Protein AF-A0AAW9HYG8-F1 (afdb_monomer)

InterPro domains:
  IPR027980 RamQ-like, C-terminal domain [PF14574] (1-73)

Sequence (77 aa):
LPDVERSKFKYIGNSSLVGSYLSLISADARHKLEEIASQMTYVELSVYPTYMDEFVSACFLPHTNIDQFPTVKEILE

Structure (mmCIF, N/CA/C/O backbone):
data_AF-A0AAW9HYG8-F1
#
_entry.id   AF-A0AAW9HYG8-F1
#
loop_
_atom_site.group_PDB
_atom_site.id
_atom_site.type_symbol
_atom_site.label_atom_id
_atom_site.label_alt_id
_atom_site.label_comp_id
_atom_site.label_asym_id
_atom_site.label_entity_id
_atom_site.label_seq_id
_atom_site.pdbx_PDB_ins_code
_atom_site.Cartn_x
_atom_site.Cartn_y
_atom_site.Cartn_z
_atom_site.occupancy
_atom_site.B_iso_or_equiv
_atom_site.auth_seq_id
_atom_site.auth_comp_id
_atom_site.auth_asym_id
_atom_site.auth_atom_id
_atom_site.pdbx_PDB_model_num
ATOM 1 N N . LEU A 1 1 ? -6.502 -4.711 6.467 1.00 93.25 1 LEU A N 1
ATOM 2 C CA . LEU A 1 1 ? -6.881 -3.740 5.409 1.00 93.25 1 LEU A CA 1
ATOM 3 C C . LEU A 1 1 ? -8.101 -2.984 5.906 1.00 93.25 1 LEU A C 1
ATOM 5 O O . LEU A 1 1 ? -8.840 -3.600 6.667 1.00 93.25 1 LEU A O 1
ATOM 9 N N . PRO A 1 2 ? -8.301 -1.717 5.507 1.00 95.38 2 PRO A N 1
ATOM 10 C CA . PRO A 1 2 ? -9.503 -0.972 5.862 1.00 95.38 2 PRO A CA 1
ATOM 11 C C . PRO A 1 2 ? -10.763 -1.745 5.486 1.00 95.38 2 PRO A C 1
ATOM 13 O O . PRO A 1 2 ? -10.778 -2.427 4.453 1.00 95.38 2 PRO A O 1
ATOM 16 N N . ASP A 1 3 ? -11.796 -1.632 6.312 1.00 95.62 3 ASP A N 1
ATOM 17 C CA . ASP A 1 3 ? -13.067 -2.294 6.067 1.00 95.62 3 ASP A CA 1
ATOM 18 C C . ASP A 1 3 ? -13.895 -1.521 5.032 1.00 95.62 3 ASP A C 1
ATOM 20 O O . ASP A 1 3 ? -14.693 -0.637 5.337 1.00 95.62 3 ASP A O 1
ATOM 24 N N . VAL A 1 4 ? -13.608 -1.805 3.764 1.00 95.88 4 VAL A N 1
ATOM 25 C CA . VAL A 1 4 ? -14.283 -1.245 2.593 1.00 95.88 4 VAL A CA 1
ATOM 26 C C . VAL A 1 4 ? -14.510 -2.348 1.561 1.00 95.88 4 VAL A C 1
ATOM 28 O O . VAL A 1 4 ? -13.902 -3.419 1.622 1.00 95.88 4 VAL A O 1
ATOM 31 N N . GLU A 1 5 ? -15.364 -2.076 0.574 1.00 95.62 5 GLU A N 1
ATOM 32 C CA . GLU A 1 5 ? -15.699 -3.025 -0.494 1.00 95.62 5 GLU A CA 1
ATOM 33 C C . GLU A 1 5 ? -14.466 -3.698 -1.115 1.00 95.62 5 GLU A C 1
ATOM 35 O O . GLU A 1 5 ? -13.536 -3.043 -1.598 1.00 95.62 5 GLU A O 1
ATOM 40 N N . ARG A 1 6 ? -14.491 -5.036 -1.167 1.00 93.38 6 ARG A N 1
ATOM 41 C CA . ARG A 1 6 ? -13.373 -5.849 -1.670 1.00 93.38 6 ARG A CA 1
ATOM 42 C C . ARG A 1 6 ? -13.030 -5.566 -3.136 1.00 93.38 6 ARG A C 1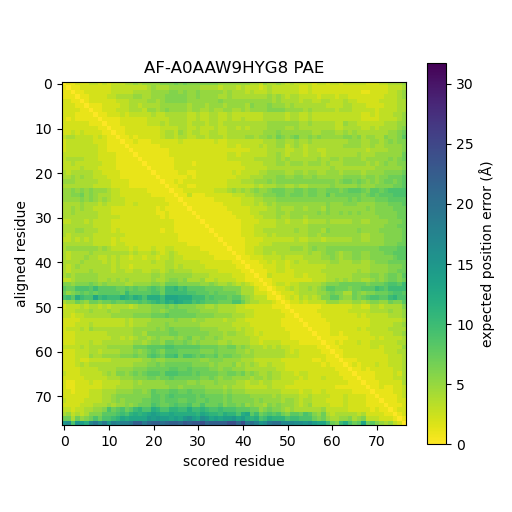
ATOM 44 O O . ARG A 1 6 ? -11.873 -5.708 -3.518 1.00 93.38 6 ARG A O 1
ATOM 51 N N . SER A 1 7 ? -14.001 -5.108 -3.926 1.00 96.75 7 SER A N 1
ATOM 52 C CA . SER A 1 7 ? -13.835 -4.690 -5.327 1.00 96.75 7 SER A CA 1
ATOM 53 C C . SER A 1 7 ? -12.836 -3.541 -5.515 1.00 96.75 7 SER A C 1
ATOM 55 O O . SER A 1 7 ? -12.284 -3.391 -6.603 1.00 96.75 7 SER A O 1
ATOM 57 N N . LYS A 1 8 ? -12.567 -2.750 -4.467 1.00 96.19 8 LYS A N 1
ATOM 58 C CA . LYS A 1 8 ? -11.603 -1.637 -4.495 1.00 96.19 8 LYS A CA 1
ATOM 59 C C . LYS A 1 8 ? -10.149 -2.100 -4.373 1.00 96.19 8 LYS A C 1
ATOM 61 O O . LYS A 1 8 ? -9.237 -1.307 -4.596 1.00 96.19 8 LYS A O 1
ATOM 66 N N . PHE A 1 9 ? -9.913 -3.367 -4.030 1.00 96.81 9 PHE A N 1
ATOM 67 C CA . PHE A 1 9 ? -8.571 -3.914 -3.859 1.00 96.81 9 PHE A CA 1
ATOM 68 C C . PHE A 1 9 ? -8.129 -4.697 -5.095 1.00 96.81 9 PHE A C 1
ATOM 70 O O . PHE A 1 9 ? -8.832 -5.578 -5.586 1.00 96.81 9 PHE A O 1
ATOM 77 N N . LYS A 1 10 ? -6.905 -4.424 -5.557 1.00 96.94 10 LYS A N 1
ATOM 78 C CA . LYS A 1 10 ? -6.245 -5.187 -6.619 1.00 96.94 10 LYS A CA 1
ATOM 79 C C . LYS A 1 10 ? -4.849 -5.596 -6.174 1.00 96.94 10 LYS A C 1
ATOM 81 O O . LYS A 1 10 ? -4.030 -4.749 -5.827 1.00 96.94 10 LYS A O 1
ATOM 86 N N . TYR A 1 11 ? -4.567 -6.893 -6.224 1.00 96.38 11 TYR A N 1
ATOM 87 C CA . TYR A 1 11 ? -3.218 -7.409 -6.020 1.00 96.38 11 TYR A CA 1
ATOM 88 C C . TYR A 1 11 ? -2.420 -7.311 -7.324 1.00 96.38 11 TYR A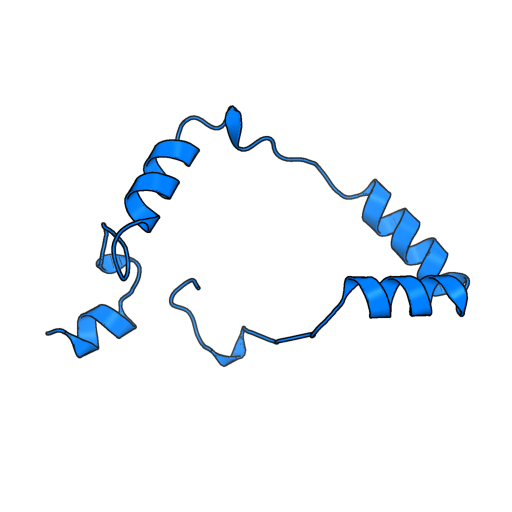 C 1
ATOM 90 O O . TYR A 1 11 ? -2.893 -7.747 -8.373 1.00 96.38 11 TYR A O 1
ATOM 98 N N . ILE A 1 12 ? -1.224 -6.724 -7.261 1.00 96.3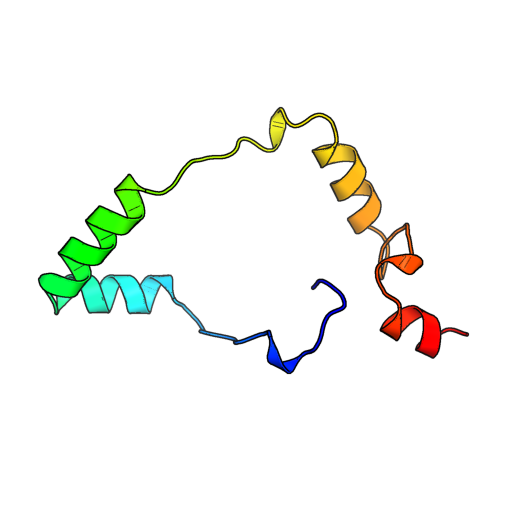1 12 ILE A N 1
ATOM 99 C CA . ILE A 1 12 ? -0.379 -6.457 -8.440 1.00 96.31 12 ILE A CA 1
ATOM 100 C C . ILE A 1 12 ? 0.940 -7.246 -8.446 1.00 96.31 12 ILE A C 1
ATOM 102 O O . ILE A 1 12 ? 1.745 -7.077 -9.357 1.00 96.31 12 ILE A O 1
ATOM 106 N N . GLY A 1 13 ? 1.172 -8.117 -7.459 1.00 96.81 13 GLY A N 1
ATOM 107 C CA . GLY A 1 13 ? 2.417 -8.882 -7.352 1.00 96.81 13 GLY A CA 1
ATOM 108 C C . GLY A 1 13 ? 3.639 -8.005 -7.056 1.00 96.81 13 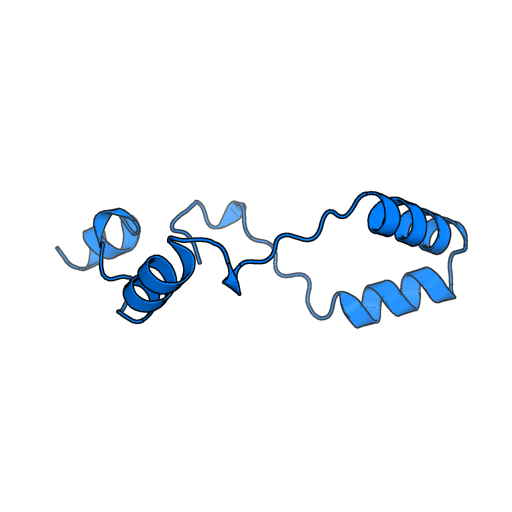GLY A C 1
ATOM 109 O O . GLY A 1 13 ? 3.544 -7.009 -6.338 1.00 96.81 13 GLY A O 1
ATOM 110 N N . ASN A 1 14 ? 4.801 -8.381 -7.600 1.00 97.50 14 ASN A N 1
ATOM 111 C CA . ASN A 1 14 ? 6.047 -7.630 -7.431 1.00 97.50 14 ASN A CA 1
ATOM 112 C C . ASN A 1 14 ? 6.108 -6.442 -8.406 1.00 97.50 14 ASN A C 1
ATOM 114 O O . ASN A 1 14 ? 6.694 -6.524 -9.488 1.00 97.50 14 ASN A O 1
ATOM 118 N N . SER A 1 15 ? 5.507 -5.326 -8.001 1.00 96.69 15 SER A N 1
ATOM 119 C CA . SER A 1 15 ? 5.502 -4.090 -8.786 1.00 96.69 15 SER A CA 1
ATOM 120 C C . SER A 1 15 ? 6.893 -3.483 -8.976 1.00 96.69 15 SER A C 1
ATOM 122 O O . SER A 1 15 ? 7.126 -2.858 -10.005 1.00 96.69 15 SER A O 1
ATOM 124 N N . SER A 1 16 ? 7.827 -3.695 -8.040 1.00 97.06 16 SER A N 1
ATOM 125 C CA . SER A 1 16 ? 9.204 -3.200 -8.155 1.00 97.06 16 SER A CA 1
ATOM 126 C C . SER A 1 16 ? 9.923 -3.839 -9.344 1.00 97.06 16 SER A C 1
ATOM 128 O O . SER A 1 16 ? 10.432 -3.122 -10.201 1.00 97.06 16 SER A O 1
ATOM 130 N N . LEU A 1 17 ? 9.876 -5.171 -9.464 1.00 97.69 17 LEU A N 1
ATOM 131 C CA . LEU A 1 17 ? 10.494 -5.894 -10.580 1.00 97.69 17 LEU A CA 1
ATOM 132 C C . LEU A 1 17 ? 9.850 -5.532 -11.924 1.00 97.69 17 LEU A C 1
ATOM 134 O O . LEU A 1 17 ? 10.554 -5.289 -12.904 1.00 97.69 17 LEU A O 1
ATOM 138 N N . VAL A 1 18 ? 8.515 -5.476 -11.967 1.00 96.81 18 VAL A N 1
ATOM 139 C CA . VAL A 1 18 ? 7.776 -5.091 -13.178 1.00 96.81 18 VAL A CA 1
ATOM 140 C C . VAL A 1 18 ? 8.120 -3.658 -13.585 1.00 96.81 18 VAL A C 1
ATOM 142 O O . VAL A 1 18 ? 8.384 -3.407 -14.758 1.00 96.81 18 VAL A O 1
ATOM 145 N N . GLY A 1 19 ? 8.184 -2.731 -12.627 1.00 96.81 19 GLY A N 1
ATOM 146 C CA . GLY A 1 19 ? 8.591 -1.348 -12.858 1.00 96.81 19 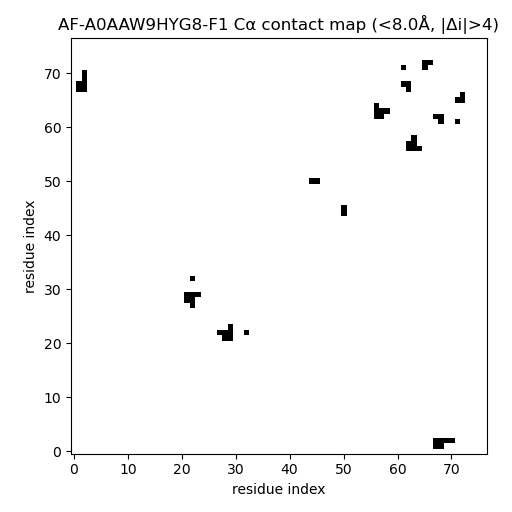GLY A CA 1
ATOM 147 C C . GLY A 1 19 ? 10.013 -1.246 -13.406 1.00 96.81 19 GLY A C 1
ATOM 148 O O . GLY A 1 19 ? 10.221 -0.602 -14.430 1.00 96.81 19 GLY A O 1
ATOM 149 N N . SER A 1 20 ? 10.978 -1.948 -12.800 1.00 97.44 20 SER A N 1
ATOM 150 C CA . SER A 1 20 ? 12.364 -1.984 -13.289 1.00 97.44 20 SER A CA 1
ATOM 151 C C . SER A 1 20 ? 12.463 -2.522 -14.714 1.00 97.44 20 SER A C 1
ATOM 153 O O . SER A 1 20 ? 13.183 -1.958 -15.536 1.00 97.44 20 SER A O 1
ATOM 155 N N . TYR A 1 21 ? 11.718 -3.585 -15.027 1.00 97.75 21 TYR A N 1
ATOM 156 C CA . TYR A 1 21 ? 11.661 -4.128 -16.379 1.00 97.75 21 TYR A CA 1
ATOM 157 C C . TYR A 1 21 ? 11.084 -3.110 -17.373 1.00 97.75 21 TYR A C 1
ATOM 159 O O . TYR A 1 21 ? 11.700 -2.860 -18.406 1.00 97.75 21 TYR A O 1
ATOM 167 N N . LEU A 1 22 ? 9.959 -2.462 -17.042 1.00 97.12 22 LEU A N 1
ATOM 168 C CA . LEU A 1 22 ? 9.331 -1.438 -17.886 1.00 97.12 22 LEU A CA 1
ATOM 169 C C . LEU A 1 22 ? 10.271 -0.259 -18.159 1.00 97.12 22 LEU A C 1
ATOM 171 O O . LEU A 1 22 ? 10.426 0.147 -19.309 1.00 97.12 22 LEU A O 1
ATOM 175 N N . SER A 1 23 ? 10.942 0.254 -17.128 1.00 96.88 23 SER A N 1
ATOM 176 C CA . SER A 1 23 ? 11.904 1.350 -17.273 1.00 96.88 23 SER A CA 1
ATOM 177 C C . SER A 1 23 ? 13.159 0.949 -18.051 1.00 96.88 23 SER A C 1
ATOM 179 O O . SER A 1 23 ? 13.817 1.820 -18.623 1.00 96.88 23 SER A O 1
ATOM 181 N N . LEU A 1 24 ? 13.512 -0.341 -18.094 1.00 97.50 24 LEU A N 1
ATOM 182 C CA . LEU A 1 24 ? 14.618 -0.843 -18.910 1.00 97.50 24 LEU A CA 1
ATOM 183 C C . LEU A 1 24 ? 14.248 -0.864 -20.398 1.00 97.50 24 LEU A C 1
ATOM 185 O O . LEU A 1 24 ? 15.033 -0.392 -21.219 1.00 97.50 24 LEU A O 1
ATOM 189 N N . ILE A 1 25 ? 13.063 -1.378 -20.739 1.00 98.06 25 ILE A N 1
ATOM 190 C CA . ILE A 1 25 ? 12.661 -1.616 -22.135 1.00 98.06 25 ILE A CA 1
ATOM 191 C C . ILE A 1 25 ? 11.992 -0.416 -22.819 1.00 98.06 25 ILE A C 1
ATOM 193 O O . ILE A 1 25 ? 11.947 -0.373 -24.045 1.00 98.06 25 ILE A O 1
ATOM 197 N N . SER A 1 26 ? 11.456 0.545 -22.060 1.00 98.25 26 SER A N 1
ATOM 198 C CA . SER A 1 26 ? 10.705 1.687 -22.594 1.00 98.25 26 SER A CA 1
ATOM 199 C C . SER A 1 26 ? 11.248 3.011 -22.058 1.00 98.25 26 SER A C 1
ATOM 201 O O . SER A 1 26 ? 11.281 3.249 -20.848 1.00 98.25 26 SER A O 1
ATOM 203 N N . ALA A 1 27 ? 11.652 3.894 -22.977 1.00 97.69 27 ALA A N 1
ATOM 204 C CA . ALA A 1 27 ? 12.068 5.255 -22.647 1.00 97.69 27 ALA A CA 1
ATOM 205 C C . ALA A 1 27 ? 10.897 6.079 -22.086 1.00 97.69 27 ALA A C 1
ATOM 207 O O . ALA A 1 27 ? 11.060 6.752 -21.072 1.00 97.69 27 ALA A O 1
ATOM 208 N N . ASP A 1 28 ? 9.701 5.949 -22.666 1.00 98.06 28 ASP A N 1
ATOM 209 C CA . ASP A 1 28 ? 8.498 6.643 -22.191 1.00 98.06 28 ASP A CA 1
ATOM 210 C C . ASP A 1 28 ? 8.135 6.231 -20.760 1.00 98.06 28 ASP A C 1
ATOM 212 O O . ASP A 1 28 ? 7.842 7.079 -19.917 1.00 98.06 28 ASP A O 1
ATOM 216 N N . ALA A 1 29 ? 8.212 4.931 -20.447 1.00 97.38 29 ALA A N 1
ATOM 217 C CA . ALA A 1 29 ? 7.969 4.439 -19.093 1.00 97.38 29 ALA A CA 1
ATOM 218 C C . ALA A 1 29 ? 9.000 4.979 -18.091 1.00 97.38 29 ALA A C 1
ATOM 220 O O . ALA A 1 29 ? 8.661 5.265 -16.943 1.00 97.38 29 ALA A O 1
ATOM 221 N N . ARG A 1 30 ? 10.257 5.140 -18.518 1.00 97.75 30 ARG A N 1
ATOM 222 C CA . ARG A 1 30 ? 11.317 5.742 -17.701 1.00 97.75 30 ARG A CA 1
ATOM 223 C C . ARG A 1 30 ? 11.057 7.225 -17.440 1.00 97.75 30 ARG A C 1
ATOM 225 O O . ARG A 1 30 ? 11.086 7.631 -16.285 1.00 97.75 30 ARG A O 1
ATOM 232 N N . HIS A 1 31 ? 10.715 7.998 -18.467 1.00 98.06 31 HIS A N 1
ATOM 233 C CA . HIS A 1 31 ? 10.350 9.406 -18.300 1.00 98.06 31 HIS A CA 1
ATOM 234 C C . HIS A 1 31 ? 9.124 9.577 -17.402 1.00 98.06 31 HIS A C 1
ATOM 236 O O . HIS A 1 31 ? 9.099 10.460 -16.547 1.00 98.06 31 HIS A O 1
ATOM 242 N N . LYS A 1 32 ? 8.126 8.692 -17.529 1.00 97.62 32 LYS A N 1
ATOM 243 C CA . LYS A 1 32 ? 6.959 8.733 -16.648 1.00 97.62 32 LYS A CA 1
ATOM 244 C C . LYS A 1 32 ? 7.318 8.426 -15.195 1.00 97.62 32 LYS A C 1
ATOM 246 O O . LYS A 1 32 ? 6.762 9.045 -14.292 1.00 97.62 32 LYS A O 1
ATOM 251 N N . LEU A 1 33 ? 8.243 7.493 -14.963 1.00 97.12 33 LEU A N 1
ATOM 252 C CA . LEU A 1 33 ? 8.757 7.197 -13.625 1.00 97.12 33 LEU A CA 1
ATOM 253 C C . LEU A 1 33 ? 9.436 8.428 -13.011 1.00 97.12 33 LEU A C 1
ATOM 255 O O . LEU A 1 33 ? 9.164 8.744 -11.856 1.00 97.12 33 LEU A O 1
ATOM 259 N N . GLU A 1 34 ? 10.272 9.135 -13.775 1.00 97.50 34 GLU A N 1
ATOM 260 C CA . GLU A 1 34 ? 10.947 10.365 -13.332 1.00 97.50 34 GLU A CA 1
ATOM 261 C C . GLU A 1 34 ? 9.945 11.478 -12.977 1.00 97.50 34 GLU A C 1
ATOM 263 O O . GLU A 1 34 ? 10.065 12.105 -11.924 1.00 97.50 34 GLU A O 1
ATOM 268 N N . GLU A 1 35 ? 8.916 11.680 -13.806 1.00 98.06 35 GLU A N 1
ATOM 269 C CA . GLU A 1 35 ? 7.831 12.632 -13.536 1.00 98.06 35 GLU A CA 1
ATOM 270 C C . GLU A 1 35 ? 7.112 12.296 -12.223 1.00 98.06 35 GLU A C 1
ATOM 272 O O . GLU A 1 35 ? 6.989 13.156 -11.351 1.00 98.06 35 GLU A O 1
ATOM 277 N N . ILE A 1 36 ? 6.698 11.037 -12.040 1.00 97.56 36 ILE A N 1
ATOM 278 C CA . ILE A 1 36 ? 6.025 10.589 -10.813 1.00 97.56 36 ILE A CA 1
ATOM 279 C C . ILE A 1 36 ? 6.923 10.824 -9.598 1.00 97.56 36 ILE A C 1
ATOM 281 O O . ILE A 1 36 ? 6.461 11.370 -8.598 1.00 97.56 36 ILE A O 1
ATOM 285 N N . ALA A 1 37 ? 8.204 10.459 -9.686 1.00 97.19 37 ALA A N 1
ATOM 286 C CA . ALA A 1 37 ? 9.155 10.647 -8.596 1.00 97.19 37 ALA A CA 1
ATOM 287 C C . ALA A 1 37 ? 9.275 12.127 -8.192 1.00 97.19 37 ALA A C 1
ATOM 289 O O . ALA A 1 37 ? 9.312 12.431 -7.002 1.00 97.19 37 ALA A O 1
ATOM 290 N N . SER A 1 38 ? 9.260 13.051 -9.160 1.00 97.56 38 SER A N 1
ATOM 291 C CA . SER A 1 38 ? 9.297 14.497 -8.890 1.00 97.56 38 SER A CA 1
ATOM 292 C C . SER A 1 38 ? 8.036 15.047 -8.210 1.00 97.56 38 SER A C 1
ATOM 294 O O . SER A 1 38 ? 8.092 16.098 -7.576 1.00 97.56 38 SER A O 1
ATOM 296 N N . GLN A 1 39 ? 6.905 14.346 -8.325 1.00 97.88 39 GLN A N 1
ATOM 297 C CA . GLN A 1 39 ? 5.622 14.741 -7.738 1.00 97.88 39 GLN A CA 1
ATOM 298 C C . GLN A 1 39 ? 5.368 14.098 -6.367 1.00 97.88 39 GLN A C 1
ATOM 300 O O . GLN A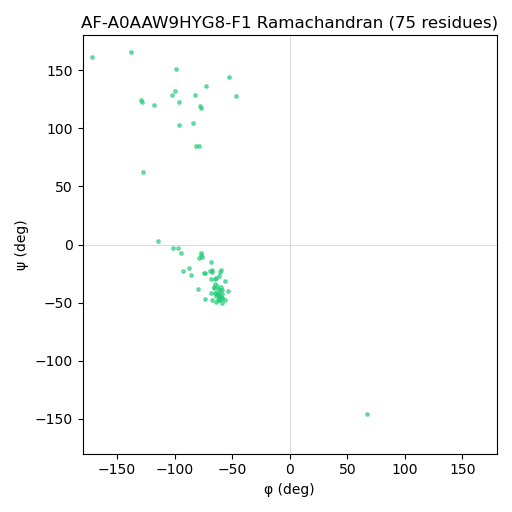 1 39 ? 4.385 14.430 -5.703 1.00 97.88 39 GLN A O 1
ATOM 305 N N . MET A 1 40 ? 6.218 13.163 -5.934 1.00 97.50 40 MET A N 1
ATOM 306 C CA . MET A 1 40 ? 6.061 12.482 -4.653 1.00 97.50 40 MET A CA 1
ATOM 307 C C . MET A 1 40 ? 6.525 13.365 -3.491 1.00 97.50 40 MET A C 1
ATOM 309 O O . MET A 1 40 ? 7.703 13.694 -3.371 1.00 97.50 40 MET A O 1
ATOM 313 N N . THR A 1 41 ? 5.607 13.672 -2.576 1.00 96.81 41 THR A N 1
ATOM 314 C CA . THR A 1 41 ? 5.922 14.345 -1.310 1.00 96.81 41 THR A CA 1
ATOM 315 C C . THR A 1 41 ? 6.082 13.318 -0.196 1.00 96.81 41 THR A C 1
ATOM 317 O O . THR A 1 41 ? 5.165 12.548 0.089 1.00 96.81 41 THR A O 1
ATOM 320 N N . TYR A 1 42 ? 7.243 13.321 0.455 1.00 95.00 42 TYR A N 1
ATOM 321 C CA . TYR A 1 42 ? 7.485 12.503 1.640 1.00 95.00 42 TYR A CA 1
ATOM 322 C C . TYR A 1 42 ? 6.740 13.067 2.857 1.00 95.00 42 TYR A C 1
ATOM 324 O O . TYR A 1 42 ? 6.761 14.273 3.104 1.00 95.00 42 TYR A O 1
ATOM 332 N N . VAL A 1 43 ? 6.111 12.181 3.631 1.00 93.50 43 VAL A N 1
ATOM 333 C CA . VAL A 1 43 ? 5.465 12.505 4.908 1.00 93.50 43 VAL A CA 1
ATOM 334 C C . VAL A 1 43 ? 6.167 11.721 6.008 1.00 93.50 43 VAL A C 1
ATOM 336 O O . VAL A 1 43 ? 6.183 10.491 5.989 1.00 93.50 43 VAL A O 1
ATOM 339 N N . GLU A 1 44 ? 6.738 12.435 6.975 1.00 94.44 44 GLU A N 1
ATOM 340 C CA . GLU A 1 44 ? 7.440 11.828 8.101 1.00 94.44 44 GLU A CA 1
ATOM 34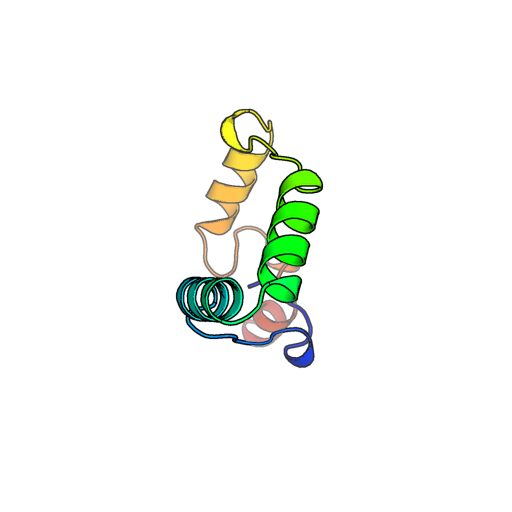1 C C . GLU A 1 44 ? 6.463 11.429 9.212 1.00 94.44 44 GLU A C 1
ATOM 343 O O . GLU A 1 44 ? 5.973 12.262 9.971 1.00 94.44 44 GLU A O 1
ATOM 348 N N . LEU A 1 45 ? 6.185 10.129 9.320 1.00 94.06 45 LEU A N 1
ATOM 349 C CA . LEU A 1 45 ? 5.247 9.599 10.314 1.00 94.06 45 LEU A CA 1
ATOM 350 C C . LEU A 1 45 ? 5.806 9.608 11.745 1.00 94.06 45 LEU A C 1
ATOM 352 O O . LEU A 1 45 ? 5.033 9.669 12.694 1.00 94.06 45 LEU A O 1
ATOM 356 N N . SER A 1 46 ? 7.132 9.588 11.912 1.00 90.44 46 SER A N 1
ATOM 357 C CA . SER A 1 46 ? 7.793 9.545 13.228 1.00 90.44 46 SER A CA 1
ATOM 358 C C . SER A 1 46 ? 7.543 10.800 14.073 1.00 90.44 46 SER A C 1
ATOM 360 O O . SER A 1 46 ? 7.518 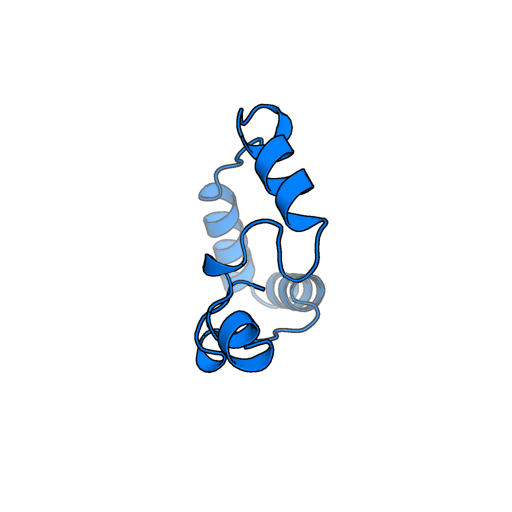10.720 15.299 1.00 90.44 46 SER A O 1
ATOM 362 N N . VAL A 1 47 ? 7.337 11.949 13.423 1.00 91.69 47 VAL A N 1
ATOM 363 C CA . VAL A 1 47 ? 7.036 13.234 14.074 1.00 91.69 47 VAL A CA 1
ATOM 364 C C . VAL A 1 47 ? 5.539 13.536 14.106 1.00 91.69 47 VAL A C 1
ATOM 366 O O . VAL A 1 47 ? 5.135 14.569 14.640 1.00 91.69 47 VAL A O 1
ATOM 369 N N . TYR A 1 48 ? 4.709 12.670 13.519 1.00 92.88 48 TYR A N 1
ATOM 370 C CA . TYR A 1 48 ? 3.272 12.880 13.465 1.00 92.88 48 TYR A CA 1
ATOM 371 C C . TYR A 1 48 ? 2.654 12.551 14.833 1.00 92.88 48 TYR A C 1
ATOM 373 O O . TYR A 1 48 ? 2.725 11.393 15.257 1.00 92.88 48 TYR A O 1
ATOM 381 N N . PRO A 1 49 ? 2.032 13.524 15.532 1.00 89.88 49 PRO A N 1
ATOM 382 C CA . PRO A 1 49 ? 1.685 13.375 16.946 1.00 89.88 49 PRO A CA 1
ATOM 383 C C . PRO A 1 49 ? 0.818 12.159 17.288 1.00 89.88 49 PRO A C 1
ATOM 385 O O . PRO A 1 49 ? 0.961 11.615 18.374 1.00 89.88 49 PRO A O 1
ATOM 388 N N . THR A 1 50 ? -0.054 11.716 16.379 1.00 92.88 50 THR A N 1
ATOM 389 C CA . THR A 1 50 ? -1.004 10.620 16.639 1.00 92.88 50 THR A CA 1
ATOM 390 C C . THR A 1 50 ? -0.576 9.277 16.047 1.00 92.88 50 THR A C 1
ATOM 392 O O . THR A 1 50 ? -1.268 8.282 16.239 1.00 92.88 50 THR A O 1
ATOM 395 N N . TYR A 1 51 ? 0.548 9.204 15.323 1.00 94.69 51 TYR A N 1
ATOM 396 C CA . TYR A 1 51 ? 0.932 7.973 14.621 1.00 94.69 51 TYR A CA 1
ATOM 397 C C . TYR A 1 51 ? 1.163 6.804 15.585 1.00 94.69 51 TYR A C 1
ATOM 399 O O . TYR A 1 51 ? 0.723 5.685 15.324 1.00 94.69 51 TYR A O 1
ATOM 407 N N . MET A 1 52 ? 1.829 7.065 16.713 1.00 94.75 52 MET A N 1
ATOM 408 C CA . MET A 1 52 ? 2.102 6.030 17.710 1.00 94.75 52 MET A CA 1
ATOM 409 C C . MET A 1 52 ? 0.821 5.515 18.374 1.00 94.75 52 MET A C 1
ATOM 411 O O . MET A 1 52 ? 0.709 4.312 18.605 1.00 94.75 52 MET A O 1
ATOM 415 N N . ASP A 1 53 ? -0.158 6.388 18.615 1.00 93.94 53 ASP A N 1
ATOM 416 C CA . ASP A 1 53 ? -1.445 6.004 19.203 1.00 93.94 53 ASP A CA 1
ATOM 417 C C . ASP A 1 53 ? -2.270 5.132 18.237 1.00 93.94 53 ASP A C 1
ATOM 419 O O . ASP A 1 53 ? -2.825 4.104 18.638 1.00 93.94 53 ASP A O 1
ATOM 423 N N . GLU A 1 54 ? -2.292 5.485 16.945 1.00 94.62 54 GLU A N 1
ATOM 424 C CA . GLU A 1 54 ? -2.929 4.680 15.890 1.00 94.62 54 GLU A CA 1
ATOM 425 C C . GLU A 1 54 ? -2.233 3.322 15.719 1.00 94.62 54 GLU A C 1
ATOM 427 O O . GLU A 1 54 ? -2.887 2.285 15.612 1.00 94.62 54 GLU A O 1
ATOM 432 N N . PHE A 1 55 ? -0.897 3.293 15.761 1.00 94.88 55 PHE A N 1
ATOM 433 C CA . PHE A 1 55 ? -0.132 2.049 15.673 1.00 94.88 55 PHE A CA 1
ATOM 434 C C . PHE A 1 55 ? -0.447 1.097 16.832 1.00 94.88 55 PHE A C 1
ATOM 436 O O . PHE A 1 55 ? -0.711 -0.082 16.602 1.00 94.88 55 PHE A O 1
ATOM 443 N N . VAL A 1 56 ? -0.463 1.598 18.072 1.00 95.31 56 VAL A N 1
ATOM 444 C CA . VAL A 1 56 ? -0.816 0.788 19.249 1.00 95.31 56 VAL A CA 1
ATOM 445 C C . VAL A 1 56 ? -2.258 0.287 19.154 1.00 95.31 56 VAL A C 1
ATOM 447 O O . VAL A 1 56 ? -2.528 -0.865 19.494 1.00 95.31 56 VAL A O 1
ATOM 450 N N . SER A 1 57 ? -3.174 1.108 18.638 1.00 95.12 57 SER A N 1
ATOM 451 C CA . SER A 1 57 ? -4.571 0.714 18.423 1.00 95.12 57 SER A CA 1
ATOM 452 C C . SER A 1 57 ? -4.720 -0.400 17.377 1.00 95.12 57 SER A C 1
ATOM 454 O O . SER A 1 57 ? -5.551 -1.298 17.536 1.00 95.12 57 SER A O 1
ATOM 456 N N . ALA A 1 58 ? -3.865 -0.406 16.352 1.00 95.94 58 ALA A N 1
ATOM 457 C CA . ALA A 1 58 ? -3.830 -1.429 15.309 1.00 95.94 58 ALA A CA 1
ATOM 458 C C . ALA A 1 58 ? -3.167 -2.754 15.723 1.00 95.94 58 ALA A C 1
ATOM 460 O O . ALA A 1 58 ? -3.243 -3.730 14.975 1.00 95.94 58 ALA A O 1
ATOM 461 N N . CYS A 1 59 ? -2.549 -2.829 16.906 1.00 96.06 59 CYS A N 1
ATOM 462 C CA . CYS A 1 59 ? -1.955 -4.066 17.424 1.00 96.06 59 CYS A CA 1
ATOM 463 C C . CYS A 1 59 ? -2.984 -5.067 17.987 1.00 96.06 59 CYS A C 1
ATOM 465 O O . CYS A 1 59 ? -2.618 -6.204 18.290 1.00 96.06 59 CYS A O 1
ATOM 467 N N . PHE A 1 60 ? -4.254 -4.678 18.127 1.00 95.19 60 PHE A N 1
ATOM 468 C CA . PHE A 1 60 ? -5.352 -5.562 18.534 1.00 95.19 60 PHE A CA 1
ATOM 469 C C . PHE A 1 60 ? -6.149 -6.029 17.313 1.00 95.19 60 PHE A C 1
ATOM 471 O O . PHE A 1 60 ? -6.235 -5.313 16.321 1.00 95.19 60 PHE A O 1
ATOM 478 N N . LEU A 1 61 ? -6.748 -7.224 17.372 1.00 93.81 61 LEU A N 1
ATOM 479 C CA . LEU A 1 61 ? -7.543 -7.766 16.266 1.00 93.81 61 LEU A CA 1
ATOM 480 C C . LEU A 1 61 ? -9.048 -7.615 16.538 1.00 93.81 61 LEU A C 1
ATOM 482 O O . LEU A 1 61 ? -9.501 -8.071 17.589 1.00 93.81 61 LEU A O 1
ATOM 486 N N . PRO A 1 62 ? -9.830 -7.046 15.597 1.00 92.12 62 PRO A N 1
ATOM 487 C CA . PRO A 1 62 ? -9.401 -6.455 14.318 1.00 92.12 62 PRO A CA 1
ATOM 488 C C . PRO A 1 62 ? -8.720 -5.079 14.462 1.00 92.12 62 PRO A C 1
ATOM 490 O O . PRO A 1 62 ? -7.950 -4.704 13.581 1.00 92.12 62 PRO A O 1
ATOM 493 N N . HIS A 1 63 ? -9.024 -4.359 15.547 1.00 95.62 63 HIS A N 1
ATOM 494 C CA . HIS A 1 63 ? -8.463 -3.075 15.984 1.00 95.62 63 HIS A CA 1
ATOM 495 C C . HIS A 1 63 ? -9.007 -2.769 17.394 1.00 95.62 63 HIS A C 1
ATOM 497 O O . HIS A 1 63 ? -10.043 -3.323 17.766 1.00 95.62 63 HIS A O 1
ATOM 503 N N . THR A 1 64 ? -8.388 -1.875 18.176 1.00 95.38 64 THR A N 1
ATOM 504 C CA . THR A 1 64 ? -8.947 -1.452 19.484 1.00 95.38 64 THR A CA 1
ATOM 505 C C . THR A 1 64 ? -10.338 -0.821 19.347 1.00 95.38 64 THR A C 1
ATOM 507 O O . THR A 1 64 ? -11.208 -1.028 20.188 1.00 95.38 64 THR A O 1
ATOM 510 N N . ASN A 1 65 ? -10.561 -0.061 18.272 1.00 94.88 65 ASN A N 1
ATOM 511 C CA . ASN A 1 65 ? -11.871 0.481 17.913 1.00 94.88 65 ASN A CA 1
ATOM 512 C C . ASN A 1 65 ? -12.561 -0.426 16.879 1.00 94.88 65 ASN A C 1
ATOM 514 O O . ASN A 1 65 ? -12.224 -0.373 15.695 1.00 94.88 65 ASN A O 1
ATOM 518 N N . ILE A 1 66 ? -13.534 -1.224 17.328 1.00 94.06 66 ILE A N 1
ATOM 519 C CA . ILE A 1 66 ? -14.278 -2.167 16.479 1.00 94.06 66 ILE A CA 1
ATOM 520 C C . ILE A 1 66 ? -15.210 -1.477 15.473 1.00 94.06 66 ILE A C 1
ATOM 522 O O . ILE A 1 66 ? -15.501 -2.050 14.427 1.00 94.06 66 ILE A O 1
ATOM 526 N N . ASP A 1 67 ? -15.628 -0.234 15.726 1.00 94.75 67 ASP A N 1
ATOM 527 C CA . ASP A 1 67 ? -16.522 0.499 14.820 1.00 94.75 67 ASP A CA 1
ATOM 528 C C . ASP A 1 67 ? -15.838 0.860 13.488 1.00 94.75 67 ASP A C 1
ATOM 530 O O . ASP A 1 67 ? -16.508 1.177 12.508 1.00 94.75 67 ASP A O 1
ATOM 534 N N . GLN A 1 68 ? -14.504 0.762 13.417 1.00 94.75 68 GLN A N 1
ATOM 535 C CA . GLN A 1 68 ? -13.749 0.876 12.163 1.00 94.75 68 GLN A CA 1
ATOM 536 C C . GLN A 1 68 ? -13.830 -0.387 11.283 1.00 94.75 68 GLN A C 1
ATOM 538 O O . GLN A 1 68 ? -13.397 -0.355 10.131 1.00 94.75 68 GLN A O 1
ATOM 543 N N . PHE A 1 69 ? -14.367 -1.490 11.815 1.00 96.44 69 PHE A N 1
ATOM 544 C CA . PHE A 1 69 ? -14.507 -2.784 11.144 1.00 96.44 69 PHE A CA 1
ATOM 545 C C . PHE A 1 69 ? -15.960 -3.286 11.225 1.00 96.44 69 PHE A C 1
ATOM 547 O O . PHE A 1 69 ? -16.212 -4.332 11.835 1.00 96.44 69 PHE A O 1
ATOM 554 N N . PRO A 1 70 ? -16.931 -2.554 10.639 1.00 95.00 70 PRO A N 1
ATOM 555 C CA . PRO A 1 70 ? -18.351 -2.898 10.704 1.00 95.00 70 PRO A CA 1
ATOM 556 C C . PRO A 1 70 ? -18.657 -4.331 10.247 1.00 95.00 70 PRO A C 1
ATOM 558 O O . PRO A 1 70 ? -19.425 -5.020 10.908 1.00 95.00 70 PRO A O 1
ATOM 561 N N . THR A 1 71 ? -18.010 -4.829 9.190 1.00 94.12 71 THR A N 1
ATOM 562 C CA . THR A 1 71 ? -18.248 -6.193 8.688 1.00 94.12 71 THR A CA 1
ATOM 563 C C . THR A 1 71 ? -17.761 -7.269 9.653 1.00 94.12 71 THR A C 1
ATOM 565 O O . THR A 1 71 ? -18.318 -8.359 9.689 1.00 94.12 71 THR A O 1
ATOM 568 N N . VAL A 1 72 ? -16.723 -6.988 10.449 1.00 92.75 72 VAL A N 1
ATOM 569 C CA . VAL A 1 72 ? -16.229 -7.916 11.479 1.00 92.75 72 VAL A CA 1
ATOM 570 C C . VAL A 1 72 ? -17.110 -7.848 12.720 1.00 92.75 72 VAL A C 1
ATOM 572 O O . VAL A 1 72 ? -17.394 -8.885 13.314 1.00 92.75 72 VAL A O 1
ATOM 575 N N . LYS A 1 73 ? -17.571 -6.648 13.087 1.00 93.88 73 LYS A N 1
ATOM 576 C CA . LYS A 1 73 ? -18.521 -6.441 14.182 1.00 93.88 73 LYS A CA 1
ATOM 577 C C . LYS A 1 73 ? -19.802 -7.251 13.966 1.00 93.88 73 LYS A C 1
ATOM 579 O O . LYS A 1 73 ? -20.183 -8.002 14.853 1.00 93.88 73 LYS A O 1
ATOM 584 N N . GLU A 1 74 ? -20.374 -7.191 12.763 1.00 93.25 74 GLU A N 1
ATOM 585 C CA . GLU A 1 74 ? -21.566 -7.962 12.365 1.00 93.25 74 GLU A CA 1
ATOM 586 C C . GLU A 1 74 ? -21.387 -9.489 12.441 1.00 93.25 74 GLU A C 1
ATOM 588 O O . GLU A 1 74 ? -22.371 -10.212 12.527 1.00 93.25 74 GLU A O 1
ATOM 593 N N . ILE A 1 75 ? -20.153 -10.002 12.371 1.00 92.25 75 ILE A N 1
ATOM 594 C CA . ILE A 1 75 ? -19.869 -11.446 12.467 1.00 92.25 75 ILE A CA 1
ATOM 595 C C . ILE A 1 75 ? -19.727 -11.898 13.931 1.00 92.25 75 ILE A C 1
ATOM 597 O O . ILE A 1 75 ? -19.905 -13.080 14.229 1.00 92.25 75 ILE A O 1
ATOM 601 N N . LEU A 1 76 ? -19.333 -10.989 14.826 1.00 87.69 76 LEU A N 1
ATOM 602 C CA . LEU A 1 76 ? -19.050 -11.285 16.234 1.00 87.69 76 LEU A CA 1
ATOM 603 C C . LEU A 1 76 ? -20.264 -11.087 17.155 1.00 87.69 76 LEU A C 1
ATOM 605 O O . LEU A 1 76 ? -20.275 -11.668 18.242 1.00 87.69 76 LEU A O 1
ATOM 609 N N . GLU A 1 77 ? -21.236 -10.272 16.740 1.00 76.00 77 GLU A N 1
ATOM 610 C CA . GLU A 1 77 ? -22.530 -10.042 17.408 1.00 76.00 77 GLU A CA 1
ATOM 611 C C . GLU A 1 77 ? -23.616 -11.005 16.900 1.00 76.00 77 GLU A C 1
ATOM 613 O O . GLU A 1 77 ? -24.401 -11.490 17.750 1.00 76.00 77 GLU A O 1
#

Nearest PDB structures (foldseek):
  4c1n-assembly2_K  TM=8.974E-01  e=2.546E-04  Carboxydothermus hydrogenoformans

Solvent-accessible surface area (backbone atoms only — not comparable to full-atom values): 4960 Å² total; per-residue (Å²): 128,81,73,62,70,70,87,79,63,79,90,75,78,66,52,66,62,53,48,54,50,43,42,70,79,29,71,68,52,34,53,51,49,53,54,51,59,75,70,62,79,88,77,72,58,91,78,38,90,58,47,66,61,54,53,61,34,56,73,36,90,93,29,70,62,53,83,66,31,55,76,58,48,69,73,76,109

Organism: Clostri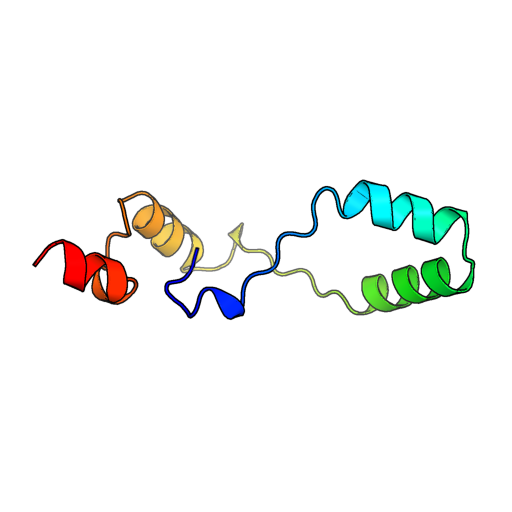dium perfringens (NCBI:txid1502)

Mean predicted aligned error: 4.07 Å

Secondary structure (DSSP, 8-state):
--SS-GGG------HHHHHHHHHHH-HHHHHHHHHHHHHPPP--GGG-TTHHHHHHHHTSSS-SSGGG-HHHHHHH-

Radius of gyration: 18.76 Å; Cα contacts (8 Å, |Δi|>4): 28; chains: 1; bounding box: 37×26×42 Å

Foldseek 3Di:
DFQDDPVVDDDDPPPVVVLVVCCVPDVVSVVVVVVVVVVDDDDDLVPPPCSVVQVVQPVDVVGVDCVRHVVVVVVVD

pLDDT: mean 95.28, std 3.05, range [76.0, 98.25]